Protein AF-A0A6G3MM18-F1 (afdb_monomer_lite)

InterPro domains:
  IPR000994 Peptidase M24 [PF00557] (13-79)
  IPR036005 Creatinase/aminopeptidase-like [G3DSA:3.90.230.10] (1-102)
  IPR036005 Creatinase/aminopeptidase-like [SSF55920] (10-87)
  IPR040258 FACT complex subunit Spt16 [PTHR13980] (5-160)

Structure (mmCIF, N/CA/C/O backbone):
data_AF-A0A6G3MM18-F1
#
_entry.id   AF-A0A6G3MM18-F1
#
loop_
_atom_site.group_PDB
_atom_site.id
_atom_site.type_symbol
_atom_site.label_atom_id
_atom_site.label_alt_id
_atom_site.label_comp_id
_atom_site.label_asym_id
_atom_site.label_entity_id
_atom_site.label_seq_id
_atom_site.pdbx_PDB_ins_code
_atom_site.Cartn_x
_atom_site.Cartn_y
_atom_site.Cartn_z
_atom_site.occupancy
_atom_site.B_iso_or_equiv
_atom_site.auth_seq_id
_atom_site.auth_comp_id
_atom_site.auth_asym_id
_atom_site.auth_atom_id
_atom_site.pdbx_PDB_model_num
ATOM 1 N N . ASN A 1 1 ? -9.548 -15.729 -0.671 1.00 72.06 1 ASN A N 1
ATOM 2 C CA . ASN A 1 1 ? -8.747 -14.508 -0.924 1.00 72.06 1 ASN A CA 1
ATOM 3 C C . ASN A 1 1 ? -7.615 -14.557 0.084 1.00 72.06 1 ASN A C 1
ATOM 5 O O . ASN A 1 1 ? -7.842 -14.176 1.222 1.00 72.06 1 ASN A O 1
ATOM 9 N N . ILE A 1 2 ? -6.443 -15.087 -0.286 1.00 88.50 2 ILE A N 1
ATOM 10 C CA . ILE A 1 2 ? -5.436 -15.590 0.677 1.00 88.50 2 ILE A CA 1
ATOM 11 C C . ILE A 1 2 ? -5.097 -14.569 1.777 1.00 88.50 2 ILE A C 1
ATOM 13 O O . ILE A 1 2 ? -5.046 -14.918 2.953 1.00 88.50 2 ILE A O 1
ATOM 17 N N . VAL A 1 3 ? -4.932 -13.294 1.411 1.00 91.62 3 VAL A N 1
ATOM 18 C CA . VAL A 1 3 ? -4.624 -12.215 2.366 1.00 91.62 3 VAL A CA 1
ATOM 19 C C . VAL A 1 3 ? -5.773 -11.975 3.349 1.00 91.62 3 VAL A C 1
ATOM 21 O O . VAL A 1 3 ? -5.550 -11.902 4.552 1.00 91.62 3 VAL A O 1
ATOM 24 N N . TYR A 1 4 ? -7.011 -11.905 2.859 1.00 91.31 4 TYR A N 1
ATOM 25 C CA . TYR A 1 4 ? -8.193 -11.716 3.704 1.00 91.31 4 TYR A CA 1
ATOM 26 C C . TYR A 1 4 ? -8.404 -12.903 4.653 1.00 91.31 4 TYR A C 1
ATOM 28 O O . TYR A 1 4 ? -8.696 -12.720 5.833 1.00 91.31 4 TYR A O 1
ATOM 36 N N . ASP A 1 5 ? -8.182 -14.121 4.155 1.00 92.56 5 ASP A N 1
ATOM 37 C CA . ASP A 1 5 ? -8.273 -15.346 4.952 1.00 92.56 5 ASP A CA 1
ATOM 38 C C . ASP A 1 5 ? -7.209 -15.351 6.065 1.00 92.56 5 ASP A C 1
ATOM 40 O O . ASP A 1 5 ? -7.504 -15.716 7.205 1.00 92.56 5 ASP A O 1
ATOM 44 N N . ARG A 1 6 ? -5.997 -14.845 5.779 1.00 93.88 6 ARG A N 1
ATOM 45 C CA . ARG A 1 6 ? -4.944 -14.667 6.788 1.00 93.88 6 ARG A CA 1
ATOM 46 C C . ARG A 1 6 ? -5.337 -13.653 7.860 1.00 93.88 6 ARG A C 1
ATOM 48 O O . ARG A 1 6 ? -5.188 -13.953 9.039 1.00 93.88 6 ARG A O 1
ATOM 55 N N . VAL A 1 7 ? -5.873 -12.493 7.478 1.00 94.31 7 VAL A N 1
ATOM 56 C CA . VAL A 1 7 ? -6.338 -11.474 8.440 1.00 94.31 7 VAL A CA 1
ATOM 57 C C . VAL A 1 7 ? -7.439 -12.038 9.337 1.00 94.31 7 VAL A C 1
ATOM 59 O O . VAL A 1 7 ? -7.404 -11.846 10.550 1.00 94.31 7 VAL A O 1
ATOM 62 N N . LYS A 1 8 ? -8.383 -12.790 8.762 1.00 93.75 8 LYS A N 1
ATOM 63 C CA . LYS A 1 8 ? -9.477 -13.417 9.511 1.00 93.75 8 LYS A CA 1
ATOM 64 C C . LYS A 1 8 ? -8.974 -14.446 10.526 1.00 93.75 8 LYS A C 1
ATOM 66 O O . LYS A 1 8 ? -9.553 -14.553 11.602 1.00 93.75 8 LYS A O 1
ATOM 71 N N . MET A 1 9 ? -7.922 -15.191 10.189 1.00 95.75 9 MET A N 1
ATOM 72 C CA . MET A 1 9 ? -7.309 -16.172 11.086 1.00 95.75 9 MET A CA 1
ATOM 73 C C . MET A 1 9 ? -6.533 -15.511 12.233 1.00 95.75 9 MET A C 1
ATOM 75 O O . MET A 1 9 ? -6.640 -15.955 13.369 1.00 95.75 9 MET A O 1
ATOM 79 N N . GLU A 1 10 ? -5.772 -14.455 11.942 1.00 95.00 10 GLU A N 1
ATOM 80 C CA . GLU A 1 10 ? -4.917 -13.777 12.927 1.00 95.00 10 GLU A CA 1
ATOM 81 C C . GLU A 1 10 ? -5.709 -12.870 13.871 1.00 95.00 10 GLU A C 1
ATOM 83 O O . GLU A 1 10 ? -5.459 -12.823 15.073 1.00 95.00 10 GLU A O 1
ATOM 88 N N . ASN A 1 11 ? -6.655 -12.100 13.329 1.00 92.19 11 ASN A N 1
ATOM 89 C CA . ASN A 1 11 ? -7.403 -11.123 14.108 1.00 92.19 11 ASN A CA 1
ATOM 90 C C . ASN A 1 11 ? -8.789 -10.862 13.491 1.00 92.19 11 ASN A C 1
ATOM 92 O O . ASN A 1 11 ? -9.013 -9.837 12.837 1.00 92.19 11 ASN A O 1
ATOM 96 N N . PRO A 1 12 ? -9.764 -11.763 13.718 1.00 93.69 12 PRO A N 1
ATOM 97 C CA . PRO A 1 12 ? -11.080 -11.687 13.082 1.00 93.69 12 PRO A CA 1
ATOM 98 C C . PRO A 1 12 ? -11.852 -10.412 13.441 1.00 93.69 12 PRO A C 1
ATOM 100 O O . PRO A 1 12 ? -12.678 -9.961 12.657 1.00 93.69 12 PRO A O 1
ATOM 103 N N . LYS A 1 13 ? -11.561 -9.793 14.593 1.00 93.38 13 LYS A N 1
ATOM 104 C CA . LYS A 1 13 ? -12.206 -8.553 15.049 1.00 93.38 13 LYS A CA 1
ATOM 105 C C . LYS A 1 13 ? -12.029 -7.382 14.074 1.00 93.38 13 LYS A C 1
ATOM 107 O O . LYS A 1 13 ? -12.911 -6.537 13.991 1.00 93.38 13 LYS A O 1
ATOM 112 N N . TYR A 1 14 ? -10.902 -7.320 13.366 1.00 92.06 14 TYR A N 1
ATOM 113 C CA . TYR A 1 14 ? -10.558 -6.191 12.494 1.00 92.06 14 TYR A CA 1
ATOM 114 C C . TYR A 1 14 ? -10.795 -6.483 11.013 1.00 92.06 14 TYR A C 1
ATOM 116 O O . TYR A 1 14 ? -10.372 -5.711 10.154 1.00 92.06 14 TYR A O 1
ATOM 124 N N . ILE A 1 15 ? -11.468 -7.587 10.689 1.00 93.12 15 ILE A N 1
ATOM 125 C CA . ILE A 1 15 ? -11.660 -7.996 9.301 1.00 93.12 15 ILE A CA 1
ATOM 126 C C . ILE A 1 15 ? -12.496 -6.984 8.504 1.00 93.12 15 ILE A C 1
ATOM 128 O O . ILE A 1 15 ? -12.169 -6.683 7.358 1.00 93.12 15 ILE A O 1
ATOM 132 N N . ASP A 1 16 ? -13.510 -6.391 9.135 1.00 93.94 16 ASP A N 1
ATOM 133 C CA . ASP A 1 16 ? -14.367 -5.368 8.521 1.00 93.94 16 ASP A CA 1
ATOM 134 C C . ASP A 1 16 ? -13.659 -4.012 8.403 1.00 93.94 16 ASP A C 1
ATOM 136 O O . ASP A 1 16 ? -14.039 -3.159 7.601 1.00 93.94 16 ASP A O 1
ATOM 140 N N . ASN A 1 17 ? -12.597 -3.818 9.186 1.00 95.69 17 ASN A N 1
ATOM 141 C CA . ASN A 1 17 ? -11.726 -2.656 9.098 1.00 95.69 17 ASN A CA 1
ATOM 142 C C . ASN A 1 17 ? -10.658 -2.814 8.011 1.00 95.69 17 ASN A C 1
ATOM 144 O O . ASN A 1 17 ? -10.016 -1.828 7.664 1.00 95.69 17 ASN A O 1
ATOM 148 N N . PHE A 1 18 ? -10.429 -4.016 7.482 1.00 95.69 18 PHE A N 1
ATOM 149 C CA . PHE A 1 18 ? -9.364 -4.255 6.514 1.00 95.69 18 PHE A CA 1
ATOM 150 C C . PHE A 1 18 ? -9.686 -3.639 5.144 1.00 95.69 18 PHE A C 1
ATOM 152 O O . PHE A 1 18 ? -10.832 -3.627 4.687 1.00 95.69 18 PHE A O 1
ATOM 159 N N . VAL A 1 19 ? -8.664 -3.108 4.470 1.00 94.62 19 VAL A N 1
ATOM 160 C CA . VAL A 1 19 ? -8.821 -2.506 3.139 1.00 94.62 19 VAL A CA 1
ATOM 161 C C . VAL A 1 19 ? -9.284 -3.530 2.097 1.00 94.62 19 VAL A C 1
ATOM 163 O O . VAL A 1 19 ? -8.869 -4.687 2.082 1.00 94.62 19 VAL A O 1
ATOM 166 N N . ARG A 1 20 ? -10.146 -3.087 1.175 1.00 91.38 20 ARG A N 1
ATOM 167 C CA . ARG A 1 20 ? -10.682 -3.936 0.095 1.00 91.38 20 ARG A CA 1
ATOM 168 C C . ARG A 1 20 ? -9.710 -4.117 -1.078 1.00 91.38 20 ARG A C 1
ATOM 170 O O . ARG A 1 20 ? -9.791 -5.121 -1.781 1.00 91.38 20 ARG A O 1
ATOM 177 N N . SER A 1 21 ? -8.852 -3.126 -1.311 1.00 93.25 21 SER A N 1
ATOM 178 C CA . SER A 1 21 ? -7.804 -3.148 -2.335 1.00 93.25 21 SER A CA 1
ATOM 179 C C . SER A 1 21 ? -6.448 -3.249 -1.654 1.00 93.25 21 SER A C 1
ATOM 181 O O . SER A 1 21 ? -6.222 -2.572 -0.654 1.00 93.25 21 SER A O 1
ATOM 183 N N . LEU A 1 22 ? -5.571 -4.079 -2.209 1.00 95.06 22 LEU A N 1
ATOM 184 C CA . LEU A 1 22 ? -4.230 -4.350 -1.695 1.00 95.06 22 LEU A CA 1
ATOM 185 C C . LEU A 1 22 ? -3.149 -3.556 -2.443 1.00 95.06 22 LEU A C 1
ATOM 187 O O . LEU A 1 22 ? -1.961 -3.798 -2.242 1.00 95.06 22 LEU A O 1
ATOM 191 N N . GLY A 1 23 ? -3.546 -2.647 -3.339 1.00 95.12 23 GLY A N 1
ATOM 192 C CA . GLY A 1 23 ? -2.621 -1.861 -4.149 1.00 95.12 23 GLY A CA 1
ATOM 193 C C . GLY A 1 23 ? -2.993 -1.804 -5.626 1.00 95.12 23 GLY A C 1
ATOM 194 O O . GLY A 1 23 ? -4.143 -2.030 -6.014 1.00 95.12 23 GLY A O 1
ATOM 195 N N . PHE A 1 24 ? -2.015 -1.472 -6.461 1.00 96.00 24 PHE A N 1
ATOM 196 C CA . PHE A 1 24 ? -2.176 -1.331 -7.909 1.00 96.00 24 PHE A CA 1
ATOM 197 C C . PHE A 1 24 ? -0.834 -1.438 -8.637 1.00 96.00 24 PHE A C 1
ATOM 199 O O . PHE A 1 24 ? 0.227 -1.251 -8.043 1.00 96.00 24 PHE A O 1
ATOM 206 N N . VAL A 1 25 ? -0.887 -1.711 -9.941 1.00 96.44 25 VAL A N 1
ATOM 207 C CA . VAL A 1 25 ? 0.279 -1.557 -10.821 1.00 96.44 25 VAL A CA 1
ATOM 208 C C . VAL A 1 25 ? 0.623 -0.077 -10.965 1.00 96.44 25 VAL A C 1
ATOM 210 O O . VAL A 1 25 ? -0.260 0.773 -11.107 1.00 96.44 25 VAL A O 1
ATOM 213 N N . THR A 1 26 ? 1.916 0.212 -10.931 1.00 95.69 26 THR A N 1
ATOM 214 C CA . THR A 1 26 ? 2.487 1.550 -11.078 1.00 95.69 26 THR A CA 1
ATOM 215 C C . THR A 1 26 ? 3.582 1.539 -12.146 1.00 95.69 26 THR A C 1
ATOM 217 O O . THR A 1 26 ? 4.112 0.486 -12.502 1.00 95.69 26 THR A O 1
ATOM 220 N N . GLY A 1 27 ? 3.906 2.704 -12.697 1.00 91.62 27 GLY A N 1
ATOM 221 C CA . GLY A 1 27 ? 4.907 2.858 -13.746 1.00 91.62 27 GLY A CA 1
ATOM 222 C C . GLY A 1 27 ? 5.012 4.314 -14.176 1.00 91.62 27 GLY A C 1
ATOM 223 O O . GLY A 1 27 ? 5.258 5.187 -13.349 1.00 91.62 27 GLY A O 1
ATOM 224 N N . LEU A 1 28 ? 4.815 4.583 -15.471 1.00 91.31 28 LEU A N 1
ATOM 225 C CA . LEU A 1 28 ? 4.726 5.961 -15.965 1.00 91.31 28 LEU A CA 1
ATOM 226 C C . LEU A 1 28 ? 3.524 6.692 -15.349 1.00 91.31 28 LEU A C 1
ATOM 228 O O . LEU A 1 28 ? 3.630 7.847 -14.945 1.00 91.31 28 LEU A O 1
ATOM 232 N N . GLU A 1 29 ? 2.394 5.993 -15.253 1.00 92.75 29 GLU A N 1
ATOM 233 C CA . GLU A 1 29 ? 1.264 6.431 -14.449 1.00 92.75 29 GLU A CA 1
ATOM 234 C C . GLU A 1 29 ? 1.456 5.980 -13.004 1.00 92.75 29 GLU A C 1
ATOM 236 O O . GLU A 1 29 ? 1.844 4.840 -12.733 1.00 92.75 29 GLU A O 1
ATOM 241 N N . PHE A 1 30 ? 1.134 6.868 -12.063 1.00 92.88 30 PHE A N 1
ATOM 242 C CA . PHE A 1 30 ? 1.209 6.532 -10.646 1.00 92.88 30 PHE A CA 1
ATOM 243 C C . PHE A 1 30 ? 0.304 5.343 -10.312 1.00 92.88 30 PHE A C 1
ATOM 245 O O . PHE A 1 30 ? 0.737 4.430 -9.618 1.00 92.88 30 PHE A O 1
ATOM 252 N N . LYS A 1 31 ? -0.926 5.333 -10.836 1.00 94.12 31 LYS A N 1
ATOM 253 C CA . LYS A 1 31 ? -1.912 4.282 -10.595 1.00 94.12 31 LYS A CA 1
ATOM 254 C C . LYS A 1 31 ? -2.589 3.870 -11.891 1.00 94.12 31 LYS A C 1
ATOM 256 O O . LYS A 1 31 ? -3.413 4.607 -12.423 1.00 94.12 31 LYS A O 1
ATOM 261 N N . GLU A 1 32 ? -2.344 2.633 -12.290 1.00 92.62 32 GLU A N 1
ATOM 262 C CA . GLU A 1 32 ? -3.045 2.005 -13.398 1.00 92.62 32 GLU A CA 1
ATOM 263 C C . GLU A 1 32 ? -4.390 1.426 -12.914 1.00 92.62 32 GLU A C 1
ATOM 265 O O . GLU A 1 32 ? -4.457 0.382 -12.255 1.00 92.62 32 GLU A O 1
ATOM 270 N N . ASN A 1 33 ? -5.499 2.101 -13.232 1.00 89.81 33 ASN A N 1
ATOM 271 C CA . ASN A 1 33 ? -6.838 1.713 -12.758 1.00 89.81 33 ASN A CA 1
ATOM 272 C C . ASN A 1 33 ? -7.309 0.351 -13.295 1.00 89.81 33 ASN A C 1
ATOM 274 O O . ASN A 1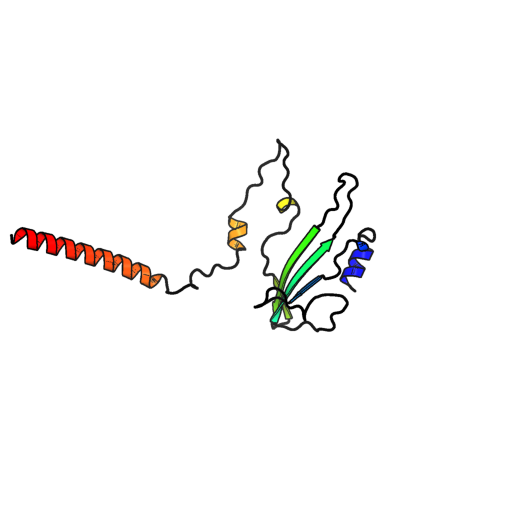 33 ? -8.119 -0.315 -12.647 1.00 89.81 33 ASN A O 1
ATOM 278 N N . SER A 1 34 ? -6.794 -0.083 -14.447 1.00 88.50 34 SER A N 1
ATOM 279 C CA . SER A 1 34 ? -7.120 -1.387 -15.038 1.00 88.50 34 SER A CA 1
ATOM 280 C C . SER A 1 34 ? -6.445 -2.560 -14.313 1.00 88.50 34 SER A C 1
ATOM 282 O O . SER A 1 34 ? -6.792 -3.719 -14.562 1.00 88.50 34 SER A O 1
ATOM 284 N N . PHE A 1 35 ? -5.483 -2.263 -13.433 1.00 91.31 35 PHE A N 1
ATOM 285 C CA . PHE A 1 35 ? -4.632 -3.219 -12.728 1.00 91.31 35 PHE A CA 1
ATOM 286 C C . PHE A 1 35 ? -4.591 -2.933 -11.216 1.00 91.31 35 PHE A C 1
ATOM 288 O O . PHE A 1 35 ? -3.535 -2.897 -10.581 1.00 91.31 35 PHE A O 1
ATOM 295 N N . VAL A 1 36 ? -5.768 -2.744 -10.622 1.00 94.12 36 VAL A N 1
ATOM 296 C CA . VAL A 1 36 ? -5.936 -2.690 -9.164 1.00 94.12 36 VAL A CA 1
ATOM 297 C C . VAL A 1 36 ? -5.924 -4.110 -8.589 1.00 94.12 36 VAL A C 1
ATOM 299 O O . VAL A 1 36 ? -6.517 -5.026 -9.161 1.00 94.12 36 VAL A O 1
ATOM 302 N N . ILE A 1 37 ? -5.258 -4.296 -7.448 1.00 93.88 37 ILE A N 1
ATOM 303 C CA . ILE A 1 37 ? -5.207 -5.576 -6.736 1.00 93.88 37 ILE A CA 1
ATOM 304 C C . ILE A 1 37 ? -6.420 -5.653 -5.808 1.00 93.88 37 ILE A C 1
ATOM 306 O O . ILE A 1 37 ? -6.374 -5.229 -4.656 1.00 93.88 37 ILE A O 1
ATOM 310 N N . ASP A 1 38 ? -7.532 -6.177 -6.311 1.00 92.25 38 ASP A N 1
ATOM 311 C CA . ASP A 1 38 ? -8.738 -6.411 -5.522 1.00 92.25 38 ASP A CA 1
ATOM 312 C C . ASP A 1 38 ? -9.402 -7.750 -5.880 1.00 92.25 38 ASP A C 1
ATOM 314 O O . ASP A 1 38 ? -8.950 -8.484 -6.758 1.00 92.25 38 ASP A O 1
ATOM 318 N N . SER A 1 39 ? -10.505 -8.072 -5.202 1.00 89.44 39 SER A N 1
ATOM 319 C CA . SER A 1 39 ? -11.252 -9.313 -5.433 1.00 89.44 39 SER A CA 1
ATOM 320 C C . SER A 1 39 ? -11.938 -9.415 -6.800 1.00 89.44 39 SER A C 1
ATOM 322 O O . SER A 1 39 ? -12.472 -10.473 -7.122 1.00 89.44 39 SER A O 1
ATOM 324 N N . ARG A 1 40 ? -11.986 -8.327 -7.575 1.00 89.88 40 ARG A N 1
ATOM 325 C CA . ARG A 1 40 ? -12.636 -8.260 -8.891 1.00 89.88 40 ARG A CA 1
ATOM 326 C C . ARG A 1 40 ? -11.628 -8.393 -10.028 1.00 89.88 40 ARG A C 1
ATOM 328 O O . ARG A 1 40 ? -12.034 -8.602 -11.169 1.00 89.88 40 ARG A O 1
ATOM 335 N N . SER A 1 41 ? -10.338 -8.253 -9.736 1.00 88.75 41 SER A N 1
ATOM 336 C CA . SER A 1 41 ? -9.283 -8.349 -10.733 1.00 88.75 41 SER A CA 1
ATOM 337 C C . SER A 1 41 ? -9.144 -9.776 -11.258 1.00 88.75 41 SER A C 1
ATOM 339 O O . SER A 1 41 ? -8.954 -10.725 -10.503 1.00 88.75 41 SER A O 1
ATOM 341 N N . THR A 1 42 ? -9.214 -9.921 -12.579 1.00 89.88 42 THR A N 1
ATOM 342 C CA . THR A 1 42 ? -8.967 -11.178 -13.305 1.00 89.88 42 THR A CA 1
ATOM 343 C C . THR A 1 42 ? -7.621 -11.165 -14.033 1.00 89.88 42 THR A C 1
ATOM 345 O O . THR A 1 42 ? -7.321 -12.060 -14.824 1.00 89.88 42 THR A O 1
ATOM 348 N N . ARG A 1 43 ? -6.809 -10.122 -13.816 1.00 90.38 43 ARG A N 1
ATOM 349 C CA . ARG A 1 43 ? -5.528 -9.932 -14.501 1.00 90.38 43 ARG A CA 1
ATOM 350 C C . ARG A 1 43 ? -4.458 -10.840 -13.898 1.00 90.38 43 ARG A C 1
ATOM 352 O O . ARG A 1 43 ? -4.353 -10.980 -12.685 1.00 90.38 43 ARG A O 1
ATOM 359 N N . THR A 1 44 ? -3.623 -11.408 -14.759 1.00 91.06 44 THR A N 1
ATOM 360 C CA . THR A 1 44 ? -2.445 -12.184 -14.359 1.00 91.06 44 THR A CA 1
ATOM 361 C C . THR A 1 44 ? -1.228 -11.281 -14.218 1.00 91.06 44 THR A C 1
ATOM 363 O O . THR A 1 44 ? -0.946 -10.481 -15.115 1.00 91.06 44 THR A O 1
ATOM 366 N N . VAL A 1 45 ? -0.484 -11.461 -13.129 1.00 91.56 45 VAL A N 1
ATOM 367 C CA . VAL A 1 45 ? 0.822 -10.828 -12.910 1.00 91.56 45 VAL A CA 1
ATOM 368 C C . VAL A 1 45 ? 1.806 -11.293 -13.987 1.00 91.56 45 VAL A C 1
ATOM 370 O O . VAL A 1 45 ? 1.810 -12.466 -14.362 1.00 91.56 45 VAL A O 1
ATOM 373 N N . LYS A 1 46 ? 2.624 -10.369 -14.499 1.00 92.56 46 LYS A N 1
ATOM 374 C CA . LYS A 1 46 ? 3.656 -10.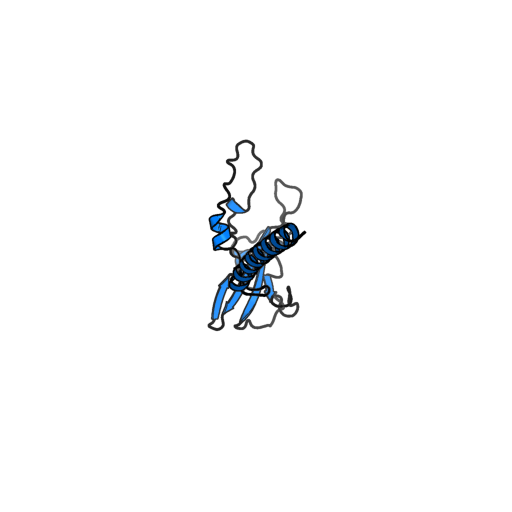643 -15.504 1.00 92.56 46 LYS A CA 1
ATOM 375 C C . LYS A 1 46 ? 5.010 -10.126 -15.042 1.00 92.56 46 LYS A C 1
ATOM 377 O O . LYS A 1 46 ? 5.090 -9.128 -14.327 1.00 92.56 46 LYS A O 1
ATOM 382 N N . ALA A 1 47 ? 6.058 -10.788 -15.516 1.00 94.25 47 ALA A N 1
ATOM 383 C CA . ALA A 1 47 ? 7.426 -10.318 -15.393 1.00 94.25 47 ALA A CA 1
ATOM 384 C C . ALA A 1 47 ? 7.567 -8.889 -15.954 1.00 94.25 47 ALA A C 1
ATOM 386 O O . ALA A 1 47 ? 6.970 -8.554 -16.980 1.00 94.25 47 ALA A O 1
ATOM 387 N N . GLY A 1 48 ? 8.319 -8.043 -15.255 1.00 92.06 48 GLY A N 1
ATOM 388 C CA . GLY A 1 48 ? 8.496 -6.622 -15.557 1.00 92.06 48 GLY A CA 1
ATOM 389 C C . GLY A 1 48 ? 7.422 -5.689 -14.984 1.00 92.06 48 GLY A C 1
ATOM 390 O O . GLY A 1 48 ? 7.572 -4.474 -15.092 1.00 92.06 48 GLY A O 1
ATOM 391 N N . MET A 1 49 ? 6.345 -6.204 -14.375 1.00 94.94 49 MET A N 1
ATOM 392 C CA . MET A 1 49 ? 5.357 -5.351 -13.703 1.00 94.94 49 MET A CA 1
ATOM 393 C C . MET A 1 49 ? 5.905 -4.786 -12.391 1.00 94.94 49 MET A C 1
ATOM 395 O O . MET A 1 49 ? 6.593 -5.480 -11.642 1.00 94.94 49 MET A O 1
ATOM 399 N N . VAL A 1 50 ? 5.530 -3.545 -12.086 1.00 95.50 50 VAL A N 1
ATOM 400 C CA . VAL A 1 50 ? 5.826 -2.882 -10.813 1.00 95.50 50 VAL A CA 1
ATOM 401 C C . VAL A 1 50 ? 4.514 -2.605 -10.093 1.00 95.50 50 VAL A C 1
ATOM 403 O O . VAL A 1 50 ? 3.547 -2.148 -10.700 1.00 95.50 50 VAL A O 1
ATOM 406 N N . PHE A 1 51 ? 4.461 -2.892 -8.800 1.00 95.94 51 PHE A N 1
ATOM 407 C CA . PHE A 1 51 ? 3.272 -2.748 -7.975 1.00 95.94 51 PHE A CA 1
ATOM 408 C C . PHE A 1 51 ? 3.565 -1.840 -6.792 1.00 95.94 51 PHE A C 1
ATOM 410 O O . PHE A 1 51 ? 4.574 -1.996 -6.112 1.00 95.94 51 PHE A O 1
ATOM 417 N N . CYS A 1 52 ? 2.634 -0.938 -6.510 1.00 96.06 52 CYS A N 1
ATOM 418 C CA . CYS A 1 52 ? 2.525 -0.320 -5.202 1.00 96.06 52 CYS A CA 1
ATOM 419 C C . CYS A 1 52 ? 1.563 -1.182 -4.382 1.00 96.06 52 CYS A C 1
ATOM 421 O O . CYS A 1 52 ? 0.362 -1.209 -4.665 1.00 96.06 52 CYS A O 1
ATOM 423 N N . ILE A 1 53 ? 2.096 -1.927 -3.414 1.00 95.19 53 ILE A N 1
ATOM 424 C CA . ILE A 1 53 ? 1.304 -2.733 -2.485 1.00 95.19 53 ILE A CA 1
ATOM 425 C C . ILE A 1 53 ? 1.006 -1.871 -1.272 1.00 95.19 53 ILE A C 1
ATOM 427 O O . ILE A 1 53 ? 1.917 -1.305 -0.676 1.00 95.19 53 ILE A O 1
ATOM 431 N N . VAL A 1 54 ? -0.267 -1.792 -0.894 1.00 94.62 54 VAL A N 1
ATOM 432 C CA . VAL A 1 54 ? -0.705 -1.060 0.294 1.00 94.62 54 VAL A CA 1
ATOM 433 C C . VAL A 1 54 ? -1.711 -1.912 1.048 1.00 94.62 54 VAL A C 1
ATOM 435 O O . VAL A 1 54 ? -2.767 -2.261 0.523 1.00 94.62 54 VAL A O 1
ATOM 438 N N . LEU A 1 55 ? -1.379 -2.238 2.292 1.00 94.50 55 LEU A N 1
ATOM 439 C CA . LEU A 1 55 ? -2.219 -3.004 3.206 1.00 94.50 55 LEU A CA 1
ATOM 440 C C . LEU A 1 55 ? -2.535 -2.138 4.415 1.00 94.50 55 LEU A C 1
ATOM 442 O O . LEU A 1 55 ? -1.683 -1.390 4.886 1.00 94.50 55 LEU A O 1
ATOM 446 N N . GLY A 1 56 ? -3.739 -2.250 4.959 1.00 95.00 56 GLY A N 1
ATOM 447 C CA . GLY A 1 56 ? -4.091 -1.443 6.114 1.00 95.00 56 GLY A CA 1
ATOM 448 C C . GLY A 1 56 ? -5.450 -1.743 6.708 1.00 95.00 56 GLY A C 1
ATOM 449 O O . GLY A 1 56 ? -6.238 -2.529 6.179 1.00 95.00 56 GLY A O 1
ATOM 450 N N . PHE A 1 57 ? -5.709 -1.063 7.815 1.00 96.56 57 PHE A N 1
ATOM 451 C CA . PHE A 1 57 ? -6.974 -1.057 8.521 1.00 96.56 57 PHE A CA 1
ATOM 452 C C . PHE A 1 57 ? -7.476 0.378 8.625 1.00 96.56 57 PHE A C 1
ATOM 454 O O . PHE A 1 57 ? -6.717 1.296 8.935 1.00 96.56 57 PHE A O 1
ATOM 461 N N . GLN A 1 58 ? -8.762 0.566 8.376 1.00 95.62 58 GLN A N 1
ATOM 462 C CA . GLN A 1 58 ? -9.457 1.845 8.429 1.00 95.62 58 GLN A CA 1
ATOM 463 C C . GLN A 1 58 ? -10.560 1.801 9.484 1.00 95.62 58 GLN A C 1
ATOM 465 O O . GLN A 1 58 ? -11.141 0.750 9.755 1.00 95.62 58 GLN A O 1
ATOM 470 N N . ASN A 1 59 ? -10.895 2.958 10.047 1.00 94.62 59 ASN A N 1
ATOM 471 C CA . ASN A 1 59 ? -11.993 3.119 11.001 1.00 94.62 59 ASN A CA 1
ATOM 472 C C . ASN A 1 59 ? -11.869 2.250 12.268 1.00 94.62 59 ASN A C 1
ATOM 474 O O . ASN A 1 59 ? -12.873 1.786 12.813 1.00 94.62 59 ASN A O 1
ATOM 478 N N . VAL A 1 60 ? -10.643 2.008 12.735 1.00 94.56 60 VAL A N 1
ATOM 479 C CA . VAL A 1 60 ? -10.390 1.215 13.941 1.00 94.56 60 VAL A CA 1
ATOM 480 C C . VAL A 1 60 ? -10.709 2.064 15.168 1.00 94.56 60 VAL A C 1
ATOM 482 O O . VAL A 1 60 ? -10.122 3.125 15.369 1.00 94.56 60 VAL A O 1
ATOM 485 N N . LYS A 1 61 ? -11.643 1.596 16.001 1.00 92.62 61 LYS A N 1
ATOM 486 C CA . LYS A 1 61 ? -11.997 2.246 17.270 1.00 92.62 61 LYS A CA 1
ATOM 487 C C . LYS A 1 61 ? -11.123 1.708 18.396 1.00 92.62 61 LYS A C 1
ATOM 489 O O . LYS A 1 61 ? -11.045 0.493 18.591 1.00 92.62 61 LYS A O 1
ATOM 494 N N . LEU A 1 62 ? -10.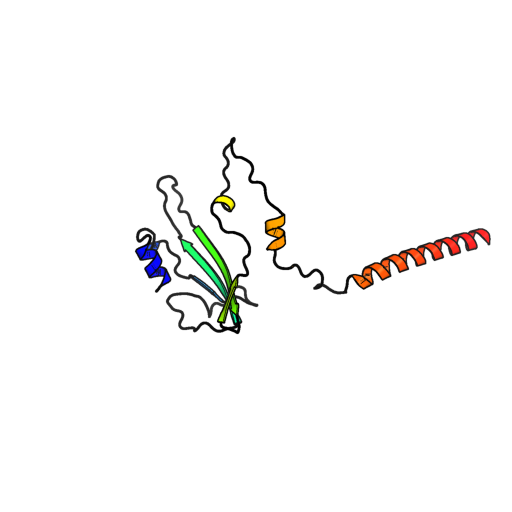500 2.610 19.143 1.00 89.38 62 LEU A N 1
ATOM 495 C CA . LEU A 1 62 ? -9.726 2.278 20.334 1.00 89.38 62 LEU A CA 1
ATOM 496 C C . LEU A 1 62 ? -10.561 2.552 21.586 1.00 89.38 62 LEU A C 1
ATOM 498 O O . LEU A 1 62 ? -11.440 3.403 21.579 1.00 89.38 62 LEU A O 1
ATOM 502 N N . SER A 1 63 ? -10.285 1.836 22.675 1.00 89.94 63 SER A N 1
ATOM 503 C CA . SER A 1 63 ? -10.994 2.045 23.946 1.00 89.94 63 SER A CA 1
ATOM 504 C C . SER A 1 63 ? -10.664 3.387 24.601 1.00 89.94 63 SER A C 1
ATOM 506 O O . SER A 1 63 ? -11.482 3.924 25.334 1.00 89.94 63 SER A O 1
ATOM 508 N N . ASN A 1 64 ? -9.461 3.907 24.347 1.00 90.12 64 ASN A N 1
ATOM 509 C CA . ASN A 1 64 ? -8.900 5.072 25.037 1.00 90.12 64 ASN A CA 1
ATOM 510 C C . ASN A 1 64 ? -8.803 6.300 24.116 1.00 90.12 64 ASN A C 1
ATOM 512 O O . ASN A 1 64 ? -8.083 7.246 24.425 1.00 90.12 64 ASN A O 1
ATOM 516 N N . TYR A 1 65 ? -9.443 6.249 22.947 1.00 90.06 65 TYR A N 1
ATOM 517 C CA . TYR A 1 65 ? -9.393 7.316 21.959 1.00 90.06 65 TYR A CA 1
ATOM 518 C C . TYR A 1 65 ? -10.692 7.332 21.156 1.00 90.06 65 TYR A C 1
ATOM 520 O O . TYR A 1 65 ? -11.024 6.351 20.490 1.00 90.06 65 TYR A O 1
ATOM 528 N N . ASP A 1 66 ? -11.420 8.445 21.232 1.00 90.69 66 ASP A N 1
ATOM 529 C CA . ASP A 1 66 ? -12.774 8.549 20.677 1.00 90.69 66 ASP A CA 1
ATOM 530 C C . ASP A 1 66 ? -12.794 8.576 19.144 1.00 90.69 66 ASP A C 1
ATOM 532 O O . ASP A 1 66 ? -13.754 8.117 18.517 1.00 90.69 66 ASP A O 1
ATOM 536 N N . ASN A 1 67 ? -11.730 9.087 18.520 1.00 94.06 67 ASN A N 1
ATOM 537 C CA . ASN A 1 67 ? -11.672 9.190 17.069 1.00 94.06 67 ASN A CA 1
ATOM 538 C C . ASN A 1 67 ? -11.198 7.870 16.442 1.00 94.06 67 ASN A C 1
ATOM 540 O O . ASN A 1 67 ? -10.240 7.258 16.920 1.00 94.06 67 ASN A O 1
ATOM 544 N N . PRO A 1 68 ? -11.819 7.427 15.340 1.00 93.44 68 PRO A N 1
ATOM 545 C CA . PRO A 1 68 ? -11.339 6.264 14.615 1.00 93.44 68 PRO A CA 1
ATOM 546 C C . PRO A 1 68 ? -9.935 6.514 14.053 1.00 93.44 68 PRO A C 1
ATOM 548 O O . PRO A 1 68 ? -9.661 7.577 13.497 1.00 93.44 68 PRO A O 1
ATOM 551 N N . ILE A 1 69 ? -9.069 5.506 14.146 1.00 94.19 69 ILE A N 1
ATOM 552 C CA . ILE A 1 69 ? -7.721 5.546 13.576 1.00 94.19 69 ILE A CA 1
ATOM 553 C C . ILE A 1 69 ? -7.615 4.665 12.331 1.00 94.19 69 ILE A C 1
ATOM 555 O O . ILE A 1 69 ? -8.386 3.720 12.130 1.00 94.19 69 ILE A O 1
ATOM 559 N N . GLY A 1 70 ? -6.632 4.981 11.493 1.00 93.69 70 GLY A N 1
ATOM 560 C CA . GLY A 1 70 ? -6.223 4.162 10.363 1.00 93.69 70 GLY A CA 1
ATOM 561 C C . GLY A 1 70 ? -4.739 3.837 10.457 1.00 93.69 70 GLY A C 1
ATOM 562 O O . GLY A 1 70 ? -3.948 4.659 10.913 1.00 93.69 70 GLY A O 1
ATOM 563 N N . VAL A 1 71 ? -4.368 2.639 10.024 1.00 93.00 71 VAL A N 1
ATOM 564 C CA . VAL A 1 71 ? -2.974 2.204 9.918 1.00 93.00 71 VAL A CA 1
ATOM 565 C C . VAL A 1 71 ? -2.792 1.586 8.548 1.00 93.00 71 VAL A C 1
ATOM 567 O O . VAL A 1 71 ? -3.595 0.750 8.140 1.00 93.00 71 VAL A O 1
ATOM 570 N N . ALA A 1 72 ? -1.738 1.980 7.846 1.00 93.19 72 ALA A N 1
ATOM 571 C CA . ALA A 1 72 ? -1.379 1.393 6.569 1.00 93.19 72 ALA A CA 1
ATOM 572 C C . ALA A 1 72 ? 0.130 1.181 6.494 1.00 93.19 72 ALA A C 1
ATOM 574 O O . ALA A 1 72 ? 0.910 1.973 7.021 1.00 93.19 72 ALA A O 1
ATOM 575 N N . ILE A 1 73 ? 0.515 0.110 5.816 1.00 92.38 73 ILE A N 1
ATOM 576 C CA . ILE A 1 73 ? 1.880 -0.172 5.397 1.00 92.38 73 ILE A CA 1
ATOM 577 C C . ILE A 1 73 ? 1.878 -0.287 3.879 1.00 92.38 73 ILE A C 1
ATOM 579 O O . ILE A 1 73 ? 0.912 -0.777 3.287 1.00 92.38 73 ILE A O 1
ATOM 583 N N . GLY A 1 74 ? 2.949 0.166 3.244 1.00 92.81 74 GLY A N 1
ATOM 584 C CA . GLY A 1 74 ? 3.077 0.046 1.805 1.00 92.81 74 GLY A CA 1
ATOM 585 C C . GLY A 1 74 ? 4.520 -0.045 1.361 1.00 92.81 74 GLY A C 1
ATOM 586 O O . GLY A 1 74 ? 5.420 0.436 2.046 1.00 92.81 74 GLY A O 1
ATOM 587 N N . ASP A 1 75 ? 4.706 -0.684 0.215 1.00 93.88 75 ASP A N 1
ATOM 588 C CA . ASP A 1 75 ? 5.998 -0.886 -0.429 1.00 93.88 75 ASP A CA 1
ATOM 589 C C . ASP A 1 75 ? 5.809 -0.875 -1.950 1.00 93.88 75 ASP A C 1
ATOM 591 O O . ASP A 1 75 ? 4.721 -1.159 -2.468 1.00 93.88 75 ASP A O 1
ATOM 595 N N . THR A 1 76 ? 6.868 -0.532 -2.673 1.00 94.88 76 THR A N 1
ATOM 596 C CA . THR A 1 76 ? 6.912 -0.626 -4.129 1.00 94.88 76 THR A CA 1
ATOM 597 C C . THR A 1 76 ? 7.778 -1.808 -4.523 1.00 94.88 76 THR A C 1
ATOM 599 O O . THR A 1 76 ? 8.979 -1.815 -4.259 1.00 94.88 76 THR A O 1
ATOM 602 N N . ILE A 1 77 ? 7.177 -2.791 -5.189 1.00 94.69 77 ILE A N 1
ATOM 603 C CA . ILE A 1 77 ? 7.865 -4.006 -5.620 1.00 94.69 77 ILE A CA 1
ATOM 604 C C . ILE A 1 77 ? 7.881 -4.115 -7.139 1.00 94.69 77 ILE A C 1
ATOM 606 O O . ILE A 1 77 ? 6.897 -3.784 -7.800 1.00 94.69 77 ILE A O 1
ATOM 610 N N . ALA A 1 78 ? 8.970 -4.621 -7.702 1.00 94.69 78 ALA A N 1
ATOM 611 C CA . ALA A 1 78 ? 9.041 -5.007 -9.102 1.00 94.69 78 ALA A CA 1
ATOM 612 C C . ALA A 1 78 ? 9.186 -6.518 -9.239 1.00 94.69 78 ALA A C 1
ATOM 614 O O . ALA A 1 78 ? 9.937 -7.165 -8.509 1.00 94.69 78 ALA A O 1
ATOM 615 N N . VAL A 1 79 ? 8.467 -7.072 -10.208 1.00 94.69 79 VAL A N 1
ATOM 616 C CA . VAL A 1 79 ? 8.627 -8.455 -10.642 1.00 94.69 79 VAL A CA 1
ATOM 617 C C . VAL A 1 79 ? 9.723 -8.465 -11.698 1.00 94.69 79 VAL A C 1
ATOM 619 O O . VAL A 1 79 ? 9.558 -7.910 -12.783 1.00 94.69 79 VAL A O 1
ATOM 622 N N . GLY A 1 80 ? 10.857 -9.064 -11.373 1.00 91.12 80 GLY A N 1
ATOM 623 C CA . GLY A 1 80 ? 11.991 -9.252 -12.262 1.00 91.12 80 GLY A CA 1
ATOM 624 C C . GLY A 1 80 ? 11.637 -10.102 -13.478 1.00 91.12 80 GLY A C 1
ATOM 625 O O . GLY A 1 80 ? 10.635 -10.822 -13.503 1.00 91.12 80 GLY A O 1
ATOM 626 N N . LEU A 1 81 ? 12.475 -10.008 -14.510 1.00 88.38 81 LEU A N 1
ATOM 627 C CA . LEU A 1 81 ? 12.295 -10.770 -15.748 1.00 88.38 81 LEU A CA 1
ATOM 628 C C . LEU A 1 81 ? 12.424 -12.281 -15.521 1.00 88.38 81 LEU A C 1
ATOM 630 O O . LEU A 1 81 ? 11.692 -13.053 -16.133 1.00 88.38 81 LEU A O 1
ATOM 634 N N . ASP A 1 82 ? 13.278 -12.667 -14.575 1.00 87.12 82 ASP A N 1
ATOM 635 C CA . ASP A 1 82 ? 13.543 -14.058 -14.203 1.00 87.12 82 ASP A CA 1
ATOM 636 C C . ASP A 1 82 ? 12.560 -14.598 -13.143 1.00 87.12 82 ASP A C 1
ATOM 638 O O . ASP A 1 82 ? 12.640 -15.757 -12.747 1.00 87.12 82 ASP A O 1
ATOM 642 N N . GLY A 1 83 ? 11.606 -13.770 -12.694 1.00 78.06 83 GLY A N 1
ATOM 643 C CA . GLY A 1 83 ? 10.609 -14.115 -11.674 1.00 78.06 83 GLY A CA 1
ATOM 644 C C . GLY A 1 83 ? 10.960 -13.681 -10.247 1.00 78.06 83 GLY A C 1
ATOM 645 O O . GLY A 1 83 ? 10.081 -13.708 -9.385 1.00 78.06 83 GLY A O 1
ATOM 646 N N . ASP A 1 84 ? 12.190 -13.226 -10.001 1.00 87.25 84 ASP A N 1
ATOM 647 C CA . ASP A 1 84 ? 12.604 -12.676 -8.704 1.00 87.25 84 ASP A CA 1
ATOM 648 C C . ASP A 1 84 ? 11.890 -11.358 -8.387 1.00 87.25 84 ASP A C 1
ATOM 650 O O . ASP A 1 84 ? 11.597 -10.567 -9.277 1.00 87.25 84 ASP A O 1
ATOM 654 N N . THR A 1 85 ? 11.636 -11.073 -7.111 1.00 88.81 85 THR A N 1
ATOM 655 C CA . THR A 1 85 ? 11.010 -9.812 -6.685 1.00 88.81 85 THR A CA 1
ATOM 656 C C . THR A 1 85 ? 12.038 -8.859 -6.093 1.00 88.81 85 THR A C 1
ATOM 658 O O . THR A 1 85 ? 12.764 -9.237 -5.174 1.00 88.81 85 THR A O 1
ATOM 661 N N . SER A 1 86 ? 12.060 -7.611 -6.558 1.00 90.12 86 SER A N 1
ATOM 662 C CA . SER A 1 86 ? 12.888 -6.547 -5.986 1.00 90.12 86 SER A CA 1
ATOM 663 C C . SER A 1 86 ? 12.038 -5.503 -5.265 1.00 90.12 86 SER A C 1
ATOM 665 O O . SER A 1 86 ? 10.945 -5.154 -5.707 1.00 90.12 86 SER A O 1
ATOM 667 N N . PHE A 1 87 ? 12.549 -5.013 -4.137 1.00 89.88 87 PHE A N 1
ATOM 668 C CA . PHE A 1 87 ? 11.919 -3.973 -3.324 1.00 89.88 87 PHE A CA 1
ATOM 669 C C . PHE A 1 87 ? 12.573 -2.629 -3.631 1.00 89.88 87 PHE A C 1
ATOM 671 O O . PHE A 1 87 ? 13.801 -2.528 -3.669 1.00 89.88 87 PHE A O 1
ATOM 678 N N . PHE A 1 88 ? 11.765 -1.597 -3.857 1.00 86.56 88 PHE A N 1
ATOM 679 C CA . PHE A 1 88 ? 12.246 -0.245 -4.139 1.00 86.56 88 PHE A CA 1
ATOM 680 C C . PHE A 1 88 ? 12.108 0.692 -2.943 1.00 86.56 88 PH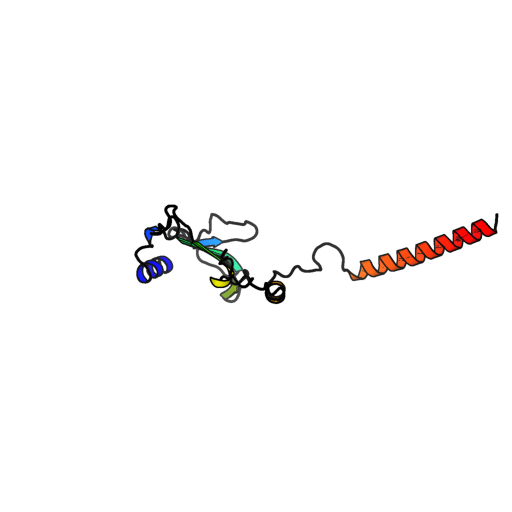E A C 1
ATOM 682 O O . PHE A 1 88 ? 12.810 1.704 -2.891 1.00 86.56 88 PHE A O 1
ATOM 689 N N . THR A 1 89 ? 11.239 0.388 -1.974 1.00 83.06 89 THR A N 1
ATOM 690 C CA . THR A 1 89 ? 11.148 1.183 -0.750 1.00 83.06 89 THR A CA 1
ATOM 691 C C . THR A 1 89 ? 12.177 0.693 0.260 1.00 83.06 89 THR A C 1
ATOM 693 O O . THR A 1 89 ? 12.096 -0.393 0.817 1.00 83.06 89 THR A O 1
ATOM 696 N N . THR A 1 90 ? 13.181 1.523 0.497 1.00 78.88 90 THR A N 1
ATOM 697 C CA . THR A 1 90 ? 14.341 1.193 1.333 1.00 78.88 90 THR A CA 1
ATOM 698 C C . THR A 1 90 ? 14.222 1.718 2.765 1.00 78.88 90 THR A C 1
ATOM 700 O O . THR A 1 90 ? 15.061 1.431 3.622 1.00 78.88 90 THR A O 1
ATOM 703 N N . SER A 1 91 ? 13.176 2.496 3.055 1.00 77.12 91 SER A N 1
ATOM 704 C CA . SER A 1 91 ? 12.882 2.964 4.404 1.00 77.12 91 SER A CA 1
ATOM 705 C C . SER A 1 91 ? 12.429 1.801 5.282 1.00 77.12 91 SER A C 1
ATOM 707 O O . SER A 1 91 ? 11.460 1.111 4.969 1.00 77.12 91 SER A O 1
ATOM 709 N N . LYS A 1 92 ? 13.091 1.625 6.425 1.00 76.19 92 LYS A N 1
ATOM 710 C CA . LYS A 1 92 ? 12.671 0.676 7.459 1.00 76.19 92 LYS A CA 1
ATOM 711 C C . LYS A 1 92 ? 11.309 1.106 8.032 1.00 76.19 92 LYS A C 1
ATOM 713 O O . LYS A 1 92 ? 11.127 2.267 8.389 1.00 76.19 92 LYS A O 1
ATOM 718 N N . CYS A 1 93 ? 10.372 0.168 8.159 1.00 74.62 93 CYS A N 1
ATOM 719 C CA . CYS A 1 93 ? 9.018 0.400 8.687 1.00 74.62 93 CYS A CA 1
ATOM 720 C C . CYS A 1 93 ? 8.825 -0.140 10.119 1.00 74.62 93 CYS A C 1
ATOM 722 O O . CYS A 1 93 ? 7.730 -0.538 10.515 1.00 74.62 93 CYS A O 1
ATOM 724 N N . ASN A 1 94 ? 9.898 -0.176 10.913 1.00 80.31 94 ASN A N 1
ATOM 725 C CA . ASN A 1 94 ? 9.838 -0.685 12.280 1.00 80.31 94 ASN A CA 1
ATOM 726 C C . ASN A 1 94 ? 9.057 0.273 13.187 1.00 80.31 94 ASN A C 1
ATOM 728 O O . ASN A 1 94 ? 9.298 1.479 13.170 1.00 80.31 94 ASN A O 1
ATOM 732 N N . LEU A 1 95 ? 8.205 -0.271 14.064 1.00 77.69 95 LEU A N 1
ATOM 733 C CA . LEU A 1 95 ? 7.362 0.526 14.966 1.00 77.69 95 LEU A CA 1
ATOM 734 C C . LEU A 1 95 ? 8.171 1.544 15.785 1.00 77.69 95 LEU A C 1
ATOM 736 O O . LEU A 1 95 ? 7.752 2.687 15.925 1.00 77.69 95 LEU A O 1
ATOM 740 N N . GLY A 1 96 ? 9.359 1.164 16.263 1.00 76.75 96 GLY A N 1
ATOM 741 C CA . GLY A 1 96 ? 10.235 2.068 17.014 1.00 76.75 96 GLY A CA 1
ATOM 742 C C . GLY A 1 96 ? 10.766 3.260 16.208 1.00 76.75 96 GLY A C 1
ATOM 743 O O . GLY A 1 96 ? 11.054 4.292 16.795 1.00 76.75 96 GLY A O 1
ATOM 744 N N . GLN A 1 97 ? 10.875 3.142 14.881 1.00 75.62 97 GLN A N 1
ATOM 745 C CA . GLN A 1 97 ? 11.319 4.229 13.997 1.00 75.62 97 GLN A CA 1
ATOM 746 C C . GLN A 1 97 ? 10.161 5.100 13.506 1.00 75.62 97 GLN A C 1
ATOM 748 O O . GLN A 1 97 ? 10.361 6.269 13.194 1.00 75.62 97 GLN A O 1
ATOM 753 N N . SER A 1 98 ? 8.950 4.544 13.456 1.00 79.62 98 SER A N 1
ATOM 754 C CA . SER A 1 98 ? 7.739 5.258 13.040 1.00 79.62 98 SER A CA 1
ATOM 755 C C . SER A 1 98 ? 6.955 5.877 14.206 1.00 79.62 98 SER A C 1
ATOM 757 O O . SER A 1 98 ? 5.926 6.505 13.972 1.00 79.62 98 SER A O 1
ATOM 759 N N . THR A 1 99 ? 7.416 5.716 15.452 1.00 82.19 99 THR A N 1
ATOM 760 C CA . THR A 1 99 ? 6.747 6.247 16.650 1.00 82.19 99 THR A CA 1
ATOM 761 C C . THR A 1 99 ? 7.495 7.454 17.201 1.00 82.19 99 THR A C 1
ATOM 763 O O . THR A 1 99 ? 8.700 7.396 17.428 1.00 82.19 99 THR A O 1
ATOM 766 N N . ILE A 1 100 ? 6.763 8.531 17.482 1.00 81.12 100 ILE A N 1
ATOM 767 C CA . ILE A 1 100 ? 7.283 9.727 18.150 1.00 81.12 100 ILE A CA 1
ATOM 768 C C . ILE A 1 100 ? 6.638 9.810 19.533 1.00 81.12 100 ILE A C 1
ATOM 770 O O . ILE A 1 100 ? 5.416 9.891 19.645 1.00 81.12 100 ILE A O 1
ATOM 774 N N . ASN A 1 101 ? 7.461 9.793 20.584 1.00 81.44 101 ASN A N 1
ATOM 775 C CA . ASN A 1 101 ? 7.014 9.937 21.968 1.00 81.44 101 ASN A CA 1
ATOM 776 C C . ASN A 1 101 ? 7.338 11.345 22.475 1.00 81.44 101 ASN A C 1
ATOM 778 O O . ASN A 1 101 ? 8.496 11.751 22.469 1.00 81.44 101 ASN A O 1
ATOM 782 N N . PHE A 1 102 ? 6.327 12.065 22.960 1.00 78.50 102 PHE A N 1
ATOM 783 C CA . PHE A 1 102 ? 6.460 13.440 23.464 1.00 78.50 102 PHE A CA 1
ATOM 784 C C . PHE A 1 102 ? 6.753 13.525 24.973 1.00 78.50 102 PHE A C 1
ATOM 786 O O . PHE A 1 102 ? 6.563 14.572 25.582 1.00 78.50 102 PHE A O 1
ATOM 793 N N . SER A 1 103 ? 7.180 12.434 25.612 1.00 79.12 103 SER A N 1
ATOM 794 C CA . SER A 1 103 ? 7.489 12.449 27.046 1.00 79.12 103 SER A CA 1
ATOM 795 C C . SER A 1 103 ? 8.756 13.258 27.332 1.00 79.12 103 SER A C 1
ATOM 797 O O . SER A 1 103 ? 9.765 13.053 26.663 1.00 79.12 103 SER A O 1
ATOM 799 N N . GLU A 1 104 ? 8.748 14.081 28.382 1.00 68.62 104 GLU A N 1
ATOM 800 C CA . GLU A 1 104 ? 9.891 14.922 28.794 1.00 68.62 104 GLU A CA 1
ATOM 801 C C . GLU A 1 104 ? 11.174 14.124 29.113 1.00 68.62 104 GLU A C 1
ATOM 803 O O . GLU A 1 104 ? 12.272 14.659 29.020 1.00 68.62 104 GLU A O 1
ATOM 808 N N . ASN A 1 105 ? 11.052 12.824 29.413 1.00 66.44 105 ASN A N 1
ATOM 809 C CA . ASN A 1 105 ? 12.172 11.903 29.661 1.00 66.44 105 ASN A CA 1
ATOM 810 C C . ASN A 1 105 ? 12.577 11.066 28.428 1.00 66.44 105 ASN A C 1
ATOM 812 O O . ASN A 1 105 ? 13.249 10.042 28.565 1.00 66.44 105 ASN A O 1
ATOM 816 N N . ALA A 1 106 ? 12.122 11.426 27.225 1.00 63.44 106 ALA A N 1
ATOM 817 C CA . ALA A 1 106 ? 12.466 10.681 26.020 1.00 63.44 106 ALA A CA 1
ATOM 818 C C . ALA A 1 106 ? 13.931 10.929 25.636 1.00 63.44 106 ALA A C 1
ATOM 820 O O . ALA A 1 106 ? 14.328 12.059 25.355 1.00 63.44 106 ALA A O 1
ATOM 821 N N . ASN A 1 107 ? 14.724 9.857 25.557 1.00 65.19 107 ASN A N 1
ATOM 822 C CA . ASN A 1 107 ? 16.016 9.919 24.881 1.00 65.19 107 ASN A CA 1
ATOM 823 C C . ASN A 1 107 ? 15.774 10.324 23.417 1.00 65.19 107 ASN A C 1
ATOM 825 O O . ASN A 1 107 ? 15.003 9.639 22.735 1.00 65.19 107 ASN A O 1
ATOM 829 N N . PRO A 1 108 ? 16.397 11.406 22.917 1.00 62.31 108 PRO A N 1
ATOM 830 C CA . PRO A 1 108 ? 16.225 11.814 21.534 1.00 62.31 108 PRO A CA 1
ATOM 831 C C . PRO A 1 108 ? 16.690 10.677 20.626 1.00 62.31 108 PRO A C 1
ATOM 833 O O . PRO A 1 108 ? 17.818 10.192 20.746 1.00 62.31 108 PRO A O 1
ATOM 836 N N . TYR A 1 109 ? 15.811 10.234 19.726 1.00 63.66 109 TYR A N 1
ATOM 837 C CA . TYR A 1 109 ? 16.178 9.241 18.726 1.00 63.66 109 TYR A CA 1
ATOM 838 C C . TYR A 1 109 ? 17.292 9.830 17.853 1.00 63.66 109 TYR A C 1
ATOM 840 O O . TYR A 1 109 ? 17.080 10.816 17.144 1.00 63.66 109 TYR A O 1
ATOM 848 N N . GLN A 1 110 ? 18.496 9.262 17.933 1.00 61.50 110 GLN A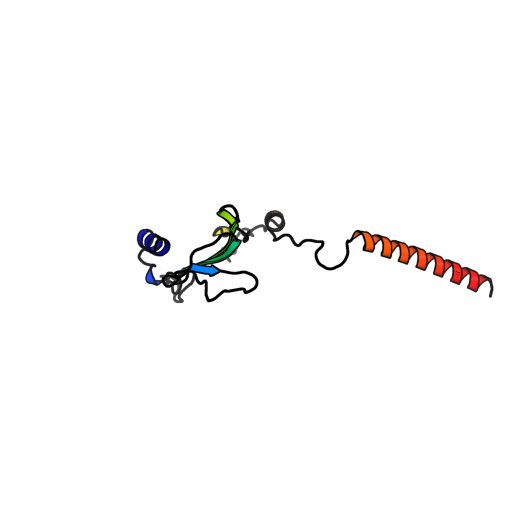 N 1
ATOM 849 C CA . GLN A 1 110 ? 19.626 9.703 17.121 1.00 61.50 110 GLN A CA 1
ATOM 850 C C . GLN A 1 110 ? 19.420 9.216 15.687 1.00 61.50 110 GLN A C 1
ATOM 852 O O . GLN A 1 110 ? 19.474 8.023 15.395 1.00 61.50 110 GLN A O 1
ATOM 857 N N . PHE A 1 111 ? 19.149 10.160 14.791 1.00 60.28 111 PHE A N 1
ATOM 858 C CA . PHE A 1 111 ? 19.003 9.905 13.364 1.00 60.28 111 PHE A CA 1
ATOM 859 C C . PHE A 1 111 ? 20.366 9.494 12.780 1.00 60.28 111 PHE A C 1
ATOM 861 O O . PHE A 1 111 ? 21.264 10.325 12.652 1.00 60.28 111 PHE A O 1
ATOM 868 N N . ILE A 1 112 ? 20.543 8.216 12.432 1.00 64.75 112 ILE A N 1
ATOM 869 C CA . ILE A 1 112 ? 21.763 7.742 11.760 1.00 64.75 112 ILE A CA 1
ATOM 870 C C . ILE A 1 112 ? 21.640 8.081 10.272 1.00 64.75 112 ILE A C 1
ATOM 872 O O . ILE A 1 112 ? 20.950 7.402 9.512 1.00 64.75 112 ILE A O 1
ATOM 876 N N . THR A 1 113 ? 22.308 9.152 9.852 1.00 59.75 113 THR A N 1
ATOM 877 C CA . THR A 1 113 ? 22.317 9.638 8.462 1.00 59.75 113 THR A CA 1
ATOM 878 C C . THR A 1 113 ? 22.876 8.609 7.472 1.00 59.75 113 THR A C 1
ATOM 880 O O . THR A 1 113 ? 22.434 8.554 6.323 1.00 59.75 113 THR A O 1
ATOM 883 N N . GLU A 1 114 ? 23.793 7.745 7.914 1.00 62.66 114 GLU A N 1
ATOM 884 C CA . GLU A 1 114 ? 24.413 6.708 7.078 1.00 62.66 114 GLU A CA 1
ATOM 885 C C . GLU A 1 114 ? 23.427 5.635 6.592 1.00 62.66 114 GLU A C 1
ATOM 887 O O . GLU A 1 114 ? 23.561 5.138 5.473 1.00 62.66 114 GLU A O 1
ATOM 892 N N . ASP A 1 115 ? 22.416 5.297 7.395 1.00 60.25 115 ASP A N 1
ATOM 893 C CA . ASP A 1 115 ? 21.407 4.284 7.053 1.00 60.25 115 ASP A CA 1
ATOM 894 C C . ASP A 1 115 ? 20.432 4.780 5.976 1.00 60.25 115 ASP A C 1
ATOM 896 O O . ASP A 1 115 ? 19.855 3.977 5.242 1.00 60.25 115 ASP A O 1
ATOM 900 N N . ILE A 1 116 ? 20.265 6.099 5.861 1.00 57.25 116 ILE A N 1
ATOM 901 C CA . ILE A 1 116 ? 19.435 6.741 4.838 1.00 57.25 116 ILE A CA 1
ATOM 902 C C . ILE A 1 116 ? 20.231 6.893 3.547 1.00 57.25 116 ILE A C 1
ATOM 904 O O . ILE A 1 116 ? 19.701 6.612 2.479 1.00 57.25 116 ILE A O 1
ATOM 908 N N . LEU A 1 117 ? 21.512 7.271 3.622 1.00 57.25 117 LEU A N 1
ATOM 909 C CA . LEU A 1 117 ? 22.351 7.444 2.431 1.00 57.25 117 LEU A CA 1
ATOM 910 C C . LEU A 1 117 ? 22.620 6.130 1.682 1.00 57.25 117 LEU A C 1
ATOM 912 O O . LEU A 1 117 ? 22.714 6.142 0.460 1.00 57.25 117 LEU A O 1
ATOM 916 N N . LYS A 1 118 ? 22.711 4.999 2.393 1.00 58.31 118 LYS A N 1
ATOM 917 C CA . LYS A 1 118 ? 22.863 3.663 1.778 1.00 58.31 118 LYS A CA 1
ATOM 918 C C . LYS A 1 118 ? 21.615 3.199 1.021 1.00 58.31 118 LYS A C 1
ATOM 920 O O . LYS A 1 118 ? 21.710 2.345 0.148 1.00 58.31 118 LYS A O 1
ATOM 925 N N . ASN A 1 119 ? 20.465 3.754 1.388 1.00 51.91 119 ASN A N 1
ATOM 926 C CA . ASN A 1 119 ? 19.137 3.309 0.987 1.00 51.91 119 ASN A CA 1
ATOM 927 C C . ASN A 1 119 ? 18.418 4.331 0.098 1.00 51.91 119 ASN A C 1
ATOM 929 O O . ASN A 1 119 ? 17.449 3.988 -0.571 1.00 51.91 119 ASN A O 1
ATOM 933 N N . ALA A 1 120 ? 18.861 5.585 0.057 1.00 53.25 120 ALA A N 1
ATOM 934 C CA . ALA A 1 120 ? 18.277 6.593 -0.810 1.00 53.25 120 ALA A CA 1
ATOM 935 C C . ALA A 1 120 ? 18.312 6.098 -2.267 1.00 53.25 120 ALA A C 1
ATOM 937 O O . ALA A 1 120 ? 19.340 5.558 -2.694 1.00 53.25 120 ALA A O 1
ATOM 938 N N . PRO A 1 121 ? 17.217 6.261 -3.039 1.00 52.78 121 PRO A N 1
ATOM 939 C CA . PRO A 1 121 ? 17.244 5.954 -4.460 1.00 52.78 121 PRO A CA 1
ATOM 940 C C . PRO A 1 121 ? 18.430 6.698 -5.053 1.00 52.78 121 PRO A C 1
ATOM 942 O O . PRO A 1 121 ? 18.615 7.878 -4.753 1.00 52.78 121 PRO A O 1
ATOM 945 N N . VAL A 1 122 ? 19.254 5.987 -5.826 1.00 54.78 122 VAL A N 1
ATOM 946 C CA . VAL A 1 122 ? 20.461 6.532 -6.445 1.00 54.78 122 VAL A CA 1
ATOM 947 C C . VAL A 1 122 ? 20.070 7.825 -7.152 1.00 54.78 122 VAL A C 1
ATOM 949 O O . VAL A 1 122 ? 19.516 7.803 -8.252 1.00 54.78 122 VAL A O 1
ATOM 952 N N . ILE A 1 123 ? 20.346 8.966 -6.517 1.00 51.00 123 ILE A N 1
ATOM 953 C CA . ILE A 1 123 ? 20.410 10.242 -7.207 1.00 51.00 123 ILE A CA 1
ATOM 954 C C . ILE A 1 123 ? 21.605 10.036 -8.111 1.00 51.00 123 ILE A C 1
ATOM 956 O O . ILE A 1 123 ? 22.741 10.156 -7.666 1.00 51.00 123 ILE A O 1
ATOM 960 N N . MET A 1 124 ? 21.361 9.592 -9.346 1.00 49.56 124 MET A N 1
ATOM 961 C CA . MET A 1 124 ? 22.422 9.488 -10.327 1.00 49.56 124 MET A CA 1
ATOM 962 C C . MET A 1 124 ? 23.010 10.890 -10.424 1.00 49.56 124 MET A C 1
ATOM 964 O O . MET A 1 124 ? 22.319 11.783 -10.925 1.00 49.56 124 MET A O 1
ATOM 968 N N . PRO A 1 125 ? 24.261 11.110 -9.983 1.00 53.72 125 PRO A N 1
ATOM 969 C CA . PRO A 1 125 ? 24.856 12.440 -10.050 1.00 53.72 125 PRO A CA 1
ATOM 970 C C . PRO A 1 125 ? 24.943 12.932 -11.506 1.00 53.72 125 PRO A C 1
ATOM 972 O O . PRO A 1 125 ? 25.072 14.122 -11.756 1.00 53.72 125 PRO A O 1
ATOM 975 N N . ASN A 1 126 ? 24.780 12.018 -12.474 1.00 49.69 126 ASN A N 1
ATOM 976 C CA . ASN A 1 126 ? 25.011 12.231 -13.895 1.00 49.69 126 ASN A CA 1
ATOM 977 C C . ASN A 1 126 ? 23.764 12.089 -14.783 1.00 49.69 126 ASN A C 1
ATOM 979 O O . ASN A 1 126 ? 23.878 11.605 -15.908 1.00 49.69 126 ASN A O 1
ATOM 983 N N . ARG A 1 127 ? 22.562 12.487 -14.339 1.00 51.53 127 ARG A N 1
ATOM 984 C CA . ARG A 1 127 ? 21.402 12.567 -15.261 1.00 51.53 127 ARG A CA 1
ATOM 985 C C . ARG A 1 127 ? 20.645 13.887 -15.271 1.00 51.53 127 ARG A C 1
ATOM 987 O O . ARG A 1 127 ? 19.451 13.907 -15.541 1.00 51.53 127 ARG A O 1
ATOM 994 N N . THR A 1 128 ? 21.377 14.994 -15.174 1.00 50.66 128 THR A N 1
ATOM 995 C CA . THR A 1 128 ? 20.966 16.221 -15.869 1.00 50.66 128 THR A CA 1
ATOM 996 C C . THR A 1 128 ? 22.187 16.862 -16.527 1.00 50.66 128 THR A C 1
ATOM 998 O O . THR A 1 128 ? 23.010 17.443 -15.845 1.00 50.66 128 THR A O 1
ATOM 1001 N N . ARG A 1 129 ? 22.291 16.699 -17.854 1.00 55.62 129 ARG A N 1
ATOM 1002 C CA . ARG A 1 129 ? 23.106 17.471 -18.818 1.00 55.62 129 ARG A CA 1
ATOM 1003 C C . ARG A 1 129 ? 24.559 17.811 -18.403 1.00 55.62 129 ARG A C 1
ATOM 1005 O O . ARG A 1 129 ? 24.796 18.771 -17.688 1.00 55.62 129 ARG A O 1
ATOM 1012 N N . GLN A 1 130 ? 25.484 17.109 -19.067 1.00 53.09 130 GLN A N 1
ATOM 1013 C CA . GLN A 1 130 ? 26.951 17.260 -19.136 1.00 53.09 130 GLN A CA 1
ATOM 1014 C C . GLN A 1 130 ? 27.781 16.564 -18.039 1.00 53.09 130 GLN A C 1
ATOM 1016 O O . GLN A 1 130 ? 27.486 16.695 -16.853 1.00 53.09 130 GLN A O 1
ATOM 1021 N N . PRO A 1 131 ? 28.828 15.806 -18.427 1.00 46.28 131 PRO A N 1
ATOM 1022 C CA . PRO A 1 131 ? 29.748 15.188 -17.484 1.00 46.28 131 PRO A CA 1
ATOM 1023 C C . PRO A 1 131 ? 30.565 16.266 -16.759 1.00 46.28 131 PRO A C 1
ATOM 1025 O O . PRO A 1 131 ? 31.120 17.180 -17.367 1.00 46.28 131 PRO A O 1
ATOM 1028 N N . GLN A 1 132 ? 30.668 16.124 -15.438 1.00 50.31 132 GLN A N 1
ATOM 1029 C CA . GLN A 1 132 ? 31.344 17.043 -14.513 1.00 50.31 132 GLN A CA 1
ATOM 1030 C C . GLN A 1 132 ? 32.830 17.302 -14.853 1.00 50.31 132 GLN A C 1
ATOM 1032 O O . GLN A 1 132 ? 33.416 18.273 -14.378 1.00 50.31 132 GLN A O 1
ATOM 1037 N N . SER A 1 133 ? 33.429 16.481 -15.722 1.00 54.06 133 SER A N 1
ATOM 1038 C CA . SER A 1 133 ? 34.775 16.672 -16.270 1.00 54.06 133 SER A CA 1
ATOM 1039 C C . SER A 1 133 ? 34.917 17.931 -17.138 1.00 54.06 133 SER A C 1
ATOM 1041 O O . SER A 1 133 ? 36.001 18.504 -17.189 1.00 54.06 133 SER A O 1
ATOM 1043 N N . GLU A 1 134 ? 33.848 18.408 -17.787 1.00 51.84 134 GLU A N 1
ATOM 1044 C CA . GLU A 1 134 ? 33.899 19.637 -18.601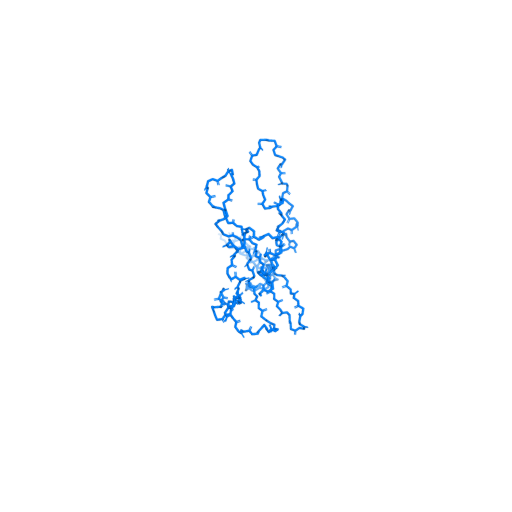 1.00 51.84 134 GLU A CA 1
ATOM 1045 C C . GLU A 1 134 ? 33.776 20.920 -17.760 1.00 51.84 134 GLU A C 1
ATOM 1047 O O . GLU A 1 134 ? 34.258 21.979 -18.165 1.00 51.84 134 GLU A O 1
ATOM 1052 N N . VAL A 1 135 ? 33.175 20.848 -16.565 1.00 51.75 135 VAL A N 1
ATOM 1053 C CA . VAL A 1 135 ? 32.982 22.021 -15.691 1.00 51.75 135 VAL A CA 1
ATOM 1054 C C . VAL A 1 135 ? 34.312 22.497 -15.101 1.00 51.75 135 VAL A C 1
ATOM 1056 O O . VAL A 1 135 ? 34.567 23.700 -15.087 1.00 51.75 135 VAL A O 1
ATOM 1059 N N . LEU A 1 136 ? 35.192 21.565 -14.712 1.00 51.78 136 LEU A N 1
ATOM 1060 C CA . LEU A 1 136 ? 36.540 21.882 -14.219 1.00 51.78 136 LEU A CA 1
ATOM 1061 C C . LEU A 1 136 ? 37.387 22.579 -15.298 1.00 51.78 136 LEU A C 1
ATOM 1063 O O . LEU A 1 136 ? 38.039 23.585 -15.024 1.00 51.78 136 LEU A O 1
ATOM 1067 N N . ASN A 1 137 ? 37.289 22.117 -16.550 1.00 59.06 137 ASN A N 1
ATOM 1068 C CA . ASN A 1 137 ? 37.999 22.712 -17.686 1.00 59.06 137 ASN A CA 1
ATOM 1069 C C . ASN A 1 137 ? 37.526 24.158 -17.966 1.00 59.06 137 ASN A C 1
ATOM 1071 O O . ASN A 1 137 ? 38.323 25.042 -18.273 1.00 59.06 137 ASN A O 1
ATOM 1075 N N . ASN A 1 138 ? 36.232 24.440 -17.785 1.00 67.81 138 ASN A N 1
ATOM 1076 C CA . ASN A 1 138 ? 35.669 25.776 -18.004 1.00 67.81 138 ASN A CA 1
ATOM 1077 C C . ASN A 1 138 ? 36.039 26.802 -16.915 1.00 67.81 138 ASN A C 1
ATOM 1079 O O . ASN A 1 138 ? 36.100 28.003 -17.200 1.00 67.81 138 ASN A O 1
ATOM 1083 N N . GLU A 1 139 ? 36.250 26.379 -15.665 1.00 72.25 139 GLU A N 1
ATOM 1084 C CA . GLU A 1 139 ? 36.688 27.281 -14.589 1.00 72.25 139 GLU A CA 1
ATOM 1085 C C . GLU A 1 139 ? 38.165 27.658 -14.721 1.00 72.25 139 GLU A C 1
ATOM 1087 O O . GLU A 1 139 ? 38.517 28.835 -14.586 1.00 72.25 139 GLU A O 1
ATOM 1092 N N . GLU A 1 140 ? 39.023 26.695 -15.062 1.00 74.75 140 GLU A N 1
ATOM 1093 C CA . GLU A 1 140 ? 40.440 26.958 -15.325 1.00 74.75 140 GLU A CA 1
ATOM 1094 C C . GLU A 1 140 ? 40.623 27.876 -16.540 1.00 74.75 140 GLU A C 1
ATOM 1096 O O . GLU A 1 140 ? 41.358 28.865 -16.458 1.00 74.75 140 GLU A O 1
ATOM 1101 N N . GLN A 1 141 ? 39.871 27.647 -17.624 1.00 76.06 141 GLN A N 1
ATOM 1102 C CA . GLN A 1 141 ? 39.866 28.534 -18.793 1.00 76.06 141 GLN A CA 1
ATOM 1103 C C . GLN A 1 141 ? 39.398 29.955 -18.452 1.00 76.06 141 GLN A C 1
ATOM 1105 O O . GLN A 1 141 ? 40.009 30.930 -18.898 1.00 76.06 141 GLN A O 1
ATOM 1110 N N . ARG A 1 142 ? 38.370 30.107 -17.601 1.00 79.81 142 ARG A N 1
ATOM 1111 C CA . ARG A 1 142 ? 37.942 31.430 -17.110 1.00 79.81 142 ARG A CA 1
ATOM 1112 C C . ARG A 1 142 ? 39.041 32.128 -16.314 1.00 79.81 142 ARG A C 1
ATOM 1114 O O . ARG A 1 142 ? 39.232 33.333 -16.475 1.00 79.81 142 ARG A O 1
ATOM 1121 N N . LYS A 1 143 ? 39.773 31.394 -15.475 1.00 84.56 143 LYS A N 1
ATOM 1122 C CA . LYS A 1 143 ? 40.848 31.948 -14.643 1.00 84.56 143 LYS A CA 1
ATOM 1123 C C . LYS A 1 143 ? 42.040 32.414 -15.484 1.00 84.56 143 LYS A C 1
ATOM 1125 O O . LYS A 1 143 ? 42.546 33.511 -15.250 1.00 84.56 143 LYS A O 1
ATOM 1130 N N . ILE A 1 144 ? 42.440 31.625 -16.483 1.00 81.00 144 ILE A N 1
ATOM 1131 C CA . ILE A 1 144 ? 43.512 31.978 -17.428 1.00 81.00 144 ILE A CA 1
ATOM 1132 C C . ILE A 1 144 ? 43.116 33.218 -18.238 1.00 81.00 144 ILE A C 1
ATOM 1134 O O . ILE A 1 144 ? 43.885 34.175 -18.308 1.00 81.00 144 ILE A O 1
ATOM 1138 N N . HIS A 1 145 ? 41.891 33.251 -18.769 1.00 85.94 145 HIS A N 1
ATOM 1139 C CA . HIS A 1 145 ? 41.418 34.380 -19.568 1.00 85.94 145 HIS A CA 1
ATOM 1140 C C . HIS A 1 145 ? 41.361 35.690 -18.761 1.00 85.94 145 HIS A C 1
ATOM 1142 O O . HIS A 1 145 ? 41.794 36.740 -19.236 1.00 85.94 145 HIS A O 1
ATOM 1148 N N . GLN A 1 146 ? 40.900 35.637 -17.505 1.00 87.62 146 GLN A N 1
ATOM 1149 C CA . GLN A 1 146 ? 40.907 36.805 -16.616 1.00 87.62 146 GLN A CA 1
ATOM 1150 C C . GLN A 1 146 ? 42.321 37.274 -16.256 1.00 87.62 146 GLN A C 1
ATOM 1152 O O . GLN A 1 146 ? 42.544 38.475 -16.096 1.00 87.62 146 GLN A O 1
ATOM 1157 N N . ALA A 1 147 ? 43.277 36.353 -16.118 1.00 89.19 147 ALA A N 1
ATOM 1158 C CA . ALA A 1 147 ? 44.672 36.711 -15.891 1.00 89.19 147 ALA A CA 1
ATOM 1159 C C . ALA A 1 147 ? 45.266 37.429 -17.114 1.00 89.19 147 ALA A C 1
ATOM 1161 O O . ALA A 1 147 ? 45.901 38.470 -16.958 1.00 89.19 147 ALA A O 1
ATOM 1162 N N . GLU A 1 148 ? 44.992 36.938 -18.324 1.00 87.38 148 GLU A N 1
ATOM 1163 C CA . GLU A 1 148 ? 45.455 37.558 -19.569 1.00 87.38 148 GLU A CA 1
ATOM 1164 C C . GLU A 1 148 ? 44.867 38.966 -19.770 1.00 87.38 148 GLU A C 1
ATOM 1166 O O . GLU A 1 148 ? 45.594 39.906 -20.097 1.00 87.38 148 GLU A O 1
ATOM 1171 N N . LEU A 1 149 ? 43.570 39.143 -19.492 1.00 88.38 149 LEU A N 1
ATOM 1172 C CA . LEU A 1 149 ? 42.899 40.449 -19.515 1.00 88.38 149 LEU A CA 1
ATOM 1173 C C . LEU A 1 149 ? 43.569 41.465 -18.581 1.00 88.38 149 LEU A C 1
ATOM 1175 O O . LEU A 1 149 ? 43.776 42.613 -18.972 1.00 88.38 149 LEU A O 1
ATOM 1179 N N . LYS A 1 150 ? 43.944 41.051 -17.364 1.00 86.25 150 LYS A N 1
ATOM 1180 C CA . LYS A 1 150 ? 44.643 41.924 -16.406 1.00 86.25 150 LYS A CA 1
ATOM 1181 C C . LYS A 1 150 ? 46.021 42.348 -16.905 1.00 86.25 150 LYS A C 1
ATOM 1183 O O . LYS A 1 150 ? 46.407 43.496 -16.706 1.00 86.25 150 LYS A O 1
ATOM 1188 N N . VAL A 1 151 ? 46.754 41.441 -17.551 1.00 89.69 151 VAL A N 1
ATOM 1189 C CA . VAL A 1 151 ? 48.070 41.755 -18.125 1.00 89.69 151 VAL A CA 1
ATOM 1190 C C . VAL A 1 151 ? 47.925 42.761 -19.266 1.00 89.69 151 VAL A C 1
ATOM 1192 O O . VAL A 1 151 ? 48.592 43.792 -19.237 1.00 89.69 151 VAL A O 1
ATOM 1195 N N . ARG A 1 152 ? 46.986 42.540 -20.199 1.00 86.81 152 ARG A N 1
ATOM 1196 C CA . ARG A 1 152 ? 46.720 43.497 -21.289 1.00 86.81 152 ARG A CA 1
ATOM 1197 C C . ARG A 1 152 ? 46.327 44.876 -20.770 1.00 86.81 152 ARG A C 1
ATOM 1199 O O . ARG A 1 152 ? 46.841 45.870 -21.268 1.00 86.81 152 ARG A O 1
ATOM 1206 N N . LEU A 1 153 ? 45.464 44.937 -19.753 1.00 86.56 153 LEU A N 1
ATOM 1207 C CA . LEU A 1 153 ? 45.044 46.202 -19.147 1.00 86.56 153 LEU A CA 1
ATOM 1208 C C . LEU A 1 153 ? 46.235 46.969 -18.546 1.00 86.56 153 LEU A C 1
ATOM 1210 O O . LEU A 1 153 ? 46.339 48.181 -18.717 1.00 86.56 153 LEU A O 1
ATOM 1214 N N . ASN A 1 154 ? 47.154 46.266 -17.877 1.00 86.69 154 ASN A N 1
ATOM 1215 C CA . ASN A 1 154 ? 48.365 46.872 -17.319 1.00 86.69 154 ASN A CA 1
ATOM 1216 C C . ASN A 1 154 ? 49.346 47.337 -18.407 1.00 86.69 154 ASN A C 1
ATOM 1218 O O . ASN A 1 154 ? 49.969 48.388 -18.254 1.00 86.69 154 ASN A O 1
ATOM 1222 N N . ASP A 1 155 ? 49.480 46.585 -19.499 1.00 85.94 155 ASP A N 1
ATOM 1223 C CA . ASP A 1 155 ? 50.341 46.959 -20.624 1.00 85.94 155 ASP A CA 1
ATOM 1224 C C . ASP A 1 155 ? 49.782 48.155 -21.405 1.00 85.94 155 ASP A C 1
ATOM 1226 O O . ASP A 1 155 ? 50.544 49.027 -21.823 1.00 85.94 155 ASP A O 1
ATOM 1230 N N . GLU A 1 156 ? 48.460 48.246 -21.570 1.00 83.81 156 GLU A N 1
ATOM 1231 C CA . GLU A 1 156 ? 47.802 49.426 -22.141 1.00 83.81 156 GLU A CA 1
ATOM 1232 C C . GLU A 1 156 ? 47.925 50.648 -21.225 1.00 83.81 156 GLU A C 1
ATOM 1234 O O . GLU A 1 156 ? 48.202 51.743 -21.711 1.00 83.81 156 GLU A O 1
ATOM 1239 N N . ALA A 1 157 ? 47.804 50.470 -19.906 1.00 78.31 157 ALA A N 1
ATOM 1240 C CA . ALA A 1 157 ? 48.023 51.544 -18.939 1.00 78.31 157 ALA A CA 1
ATOM 1241 C C . ALA A 1 157 ? 49.480 52.036 -18.918 1.00 78.31 157 ALA A C 1
ATOM 1243 O O . ALA A 1 157 ? 49.712 53.218 -18.705 1.00 78.31 157 ALA A O 1
ATOM 1244 N N . ARG A 1 158 ? 50.462 51.158 -19.171 1.00 72.88 158 ARG A N 1
ATOM 1245 C CA . ARG A 1 158 ? 51.884 51.530 -19.303 1.00 72.88 158 ARG A CA 1
ATOM 1246 C C . ARG A 1 158 ? 52.225 52.245 -20.609 1.00 72.88 158 ARG A C 1
ATOM 1248 O O . ARG A 1 158 ? 53.255 52.908 -20.671 1.00 72.88 158 ARG A O 1
ATOM 1255 N N . LYS A 1 159 ? 51.421 52.060 -21.658 1.00 77.19 159 LYS A N 1
ATOM 1256 C CA . LYS A 1 159 ? 51.606 52.711 -22.967 1.00 77.19 159 LYS A CA 1
ATOM 1257 C C . LYS A 1 159 ? 50.948 54.093 -23.051 1.00 77.19 159 LYS A C 1
ATOM 1259 O O . LYS A 1 159 ? 51.097 54.751 -24.079 1.00 77.19 159 LYS A O 1
ATOM 1264 N N . ARG A 1 160 ? 50.216 54.500 -22.015 1.00 59.22 160 ARG A N 1
ATOM 1265 C CA . ARG A 1 160 ? 49.533 55.789 -21.900 1.00 59.22 160 ARG A CA 1
ATOM 1266 C C . ARG A 1 160 ? 50.320 56.727 -20.995 1.00 59.22 160 ARG A C 1
ATOM 1268 O O . ARG A 1 160 ? 50.292 57.938 -21.292 1.00 59.22 160 ARG A O 1
#

Radius of gyration: 28.3 Å; chains: 1; bounding box: 66×72×53 Å

Organism: Henneguya salminicola (NCBI:txid69463)

Sequence (160 aa):
NIVYDRVKMENPKYIDNFVRSLGFVTGLEFKENSFVIDSRSTRTVKAGMVFCIVLGFQNVKLSNYDNPIGVAIGDTIAVGLDGDTSFFTTSKCNLGQSTINFSENANPYQFITEDILKNAPVIMPNRTRQPQSEVLNNEEQRKIHQAELKVRLNDEARKR

pLDDT: mean 81.87, std 14.82, range [46.28, 96.56]

Secondary structure (DSSP, 8-state):
-HHHHHHHHH-GGGGGGB-SEEEEEESSSS--GGGEEETT--PPP-TT-EEEEEEEEEEEEETTEEEEEEEEEEEEEEE-TTS-EEE---S---HHHH-----TTPPP----HHHHHTTS----TTSSSS-THHHHHHHHHHHHHHHHHHHHHHHHHHT-

Foldseek 3Di:
DVVLVVCCVPPVPQSVQKDQWQWAWDDPHRHDPLGTRGPPDPDDDDAFIKIWTKIWGWQPDDPVDHGGDIDMDIWIWHQHNVRDIDTLQQDDPDPVVVDDDPDPPDDPDDDDVVSCVVRPDPPPVPPDDDDPVVVVVVVVVVVVVVVVVVVVVVVVVVVD